Protein AF-A0A962DTS2-F1 (afdb_monomer_lite)

Radius of gyration: 14.78 Å; chains: 1; bounding box: 34×37×41 Å

Secondary structure (DSSP, 8-state):
--TTT--EEPPPB--TTSTTBTT--BB-B---HHHHTT--B-S----STTSSSS-BHHHHHHHHHTSTT-BTTB---BPPPHHHHHTT--SSPPTTSS-SS-TTTSTT--SEEE-S---TT--TT-SEEEEEESSSS-EEEEETTS-BB---EE---

Foldseek 3Di:
DPPVQPKDWFAADCDLLDLRHLQAWAFEADPDCVQLVNPGADQADDRNNVNFPTRHQVRSLQVQLPPVCHDVNHNQWDFAAPVVVLVQAAPDADPPDLFRGDCVRHPSNDWKEFGRHDDDVPHSPDCWGWIQTGSDRDIDTDHSRDIDHTMIMDDDD

pLDDT: mean 90.75, std 11.55, range [41.84, 98.69]

Sequence (157 aa):
RDNHTGLIWEVKVNAPTDLRHQGHAYTWYDPDPTINAGLPGSADGTACNGTLPQCHTTAYRDAVNALPGGLCGASDWRLPDVRELTTLQLQEPVTGTLKYIDPDYFPGTINNYWSKRPEAGAVASSDEAWTVGFGTPRNFLAPKTAARFVRLVRGGP

Structure (mmCIF, N/CA/C/O backbone):
data_AF-A0A962DTS2-F1
#
_entry.id   AF-A0A962DTS2-F1
#
loop_
_atom_site.group_PDB
_atom_site.id
_atom_site.type_symbol
_atom_site.label_atom_id
_atom_site.label_alt_id
_atom_site.label_comp_id
_atom_site.label_asym_id
_atom_site.label_entity_id
_atom_site.label_seq_id
_atom_site.pdbx_PDB_ins_code
_atom_site.Cartn_x
_atom_site.Cartn_y
_atom_site.Cartn_z
_atom_site.occupancy
_atom_site.B_iso_or_equiv
_atom_site.auth_seq_id
_atom_site.auth_comp_id
_atom_site.auth_asym_id
_atom_site.auth_atom_id
_atom_site.pdbx_PDB_model_num
ATOM 1 N N . ARG A 1 1 ? -15.666 -1.683 6.297 1.00 83.94 1 ARG A N 1
ATOM 2 C CA . ARG A 1 1 ? -16.020 -0.992 5.034 1.00 83.94 1 ARG A CA 1
ATOM 3 C C . ARG A 1 1 ? -15.986 0.495 5.326 1.00 83.94 1 ARG A C 1
ATOM 5 O O . ARG A 1 1 ? -16.485 0.870 6.377 1.00 83.94 1 ARG A O 1
ATOM 12 N N . ASP A 1 2 ? -15.374 1.295 4.463 1.00 89.31 2 ASP A N 1
ATOM 13 C CA . ASP A 1 2 ? -15.454 2.752 4.538 1.00 89.31 2 ASP A CA 1
ATOM 14 C C . ASP A 1 2 ? -16.849 3.183 4.064 1.00 89.31 2 ASP A C 1
ATOM 16 O O . ASP A 1 2 ? -17.238 2.912 2.927 1.00 89.31 2 ASP A O 1
ATOM 20 N N . ASN A 1 3 ? -17.628 3.794 4.955 1.00 87.19 3 ASN A N 1
ATOM 21 C CA . ASN A 1 3 ? -19.008 4.184 4.669 1.00 87.19 3 ASN A CA 1
ATOM 22 C C . ASN A 1 3 ? -19.112 5.485 3.858 1.00 87.19 3 ASN A C 1
ATOM 24 O O . ASN A 1 3 ? -20.189 5.775 3.344 1.00 87.19 3 ASN A O 1
ATOM 28 N N . HIS A 1 4 ? -18.023 6.243 3.711 1.00 87.12 4 HIS A N 1
ATOM 29 C CA . HIS A 1 4 ? -17.991 7.456 2.896 1.00 87.12 4 HIS A CA 1
ATOM 30 C C . HIS A 1 4 ? -17.719 7.139 1.426 1.00 87.12 4 HIS A C 1
ATOM 32 O O . HIS A 1 4 ? -18.389 7.669 0.544 1.00 87.12 4 HIS A O 1
ATOM 38 N N . THR A 1 5 ? -16.756 6.254 1.158 1.00 90.75 5 THR A N 1
ATOM 39 C CA . THR A 1 5 ? -16.338 5.906 -0.214 1.00 90.75 5 THR A CA 1
ATOM 40 C C . THR A 1 5 ? -16.922 4.582 -0.709 1.00 90.75 5 THR A C 1
ATOM 42 O O . THR A 1 5 ? -16.914 4.296 -1.903 1.00 90.75 5 THR A O 1
ATOM 45 N N . GLY A 1 6 ? -17.416 3.738 0.201 1.00 92.62 6 GLY A N 1
ATOM 46 C CA . GLY A 1 6 ? -17.842 2.373 -0.093 1.00 92.62 6 GLY A CA 1
ATOM 47 C C . GLY A 1 6 ? -16.689 1.374 -0.244 1.00 92.62 6 GLY A C 1
ATOM 48 O O . GLY A 1 6 ? -16.975 0.177 -0.366 1.00 92.62 6 GLY A O 1
ATOM 49 N N . LEU A 1 7 ? -15.433 1.837 -0.199 1.00 95.62 7 LEU A N 1
ATOM 50 C CA . LEU A 1 7 ? -14.223 1.030 -0.346 1.00 95.62 7 LEU A CA 1
ATOM 51 C C . LEU A 1 7 ? -14.012 0.089 0.847 1.00 95.62 7 LEU A C 1
ATOM 53 O O . LEU A 1 7 ? -14.487 0.307 1.968 1.00 95.62 7 LEU A O 1
ATOM 57 N N . ILE A 1 8 ? -13.271 -0.989 0.612 1.00 96.62 8 ILE A N 1
ATOM 58 C CA . ILE A 1 8 ? -12.834 -1.908 1.662 1.00 96.62 8 ILE A CA 1
ATOM 59 C C . ILE A 1 8 ? -11.315 -1.859 1.723 1.00 96.62 8 ILE A C 1
ATOM 61 O O . ILE A 1 8 ? -10.633 -2.045 0.720 1.00 96.62 8 ILE A O 1
ATOM 65 N N . TRP A 1 9 ? -10.801 -1.626 2.924 1.00 97.38 9 TRP A N 1
ATOM 66 C CA . TRP A 1 9 ? -9.385 -1.430 3.177 1.00 97.38 9 TRP A CA 1
ATOM 67 C C . TRP A 1 9 ? -8.784 -2.629 3.894 1.00 97.38 9 TRP A C 1
ATOM 69 O O . TRP A 1 9 ? -9.400 -3.222 4.780 1.00 97.38 9 TRP A O 1
ATOM 79 N N . GLU A 1 10 ? -7.558 -2.962 3.515 1.00 97.38 10 GLU A N 1
ATOM 80 C CA . GLU A 1 10 ? -6.756 -3.966 4.189 1.00 97.38 10 GLU A CA 1
ATOM 81 C C . GLU A 1 10 ? -6.440 -3.489 5.613 1.00 97.38 10 GLU A C 1
ATOM 83 O O . GLU A 1 10 ? -5.991 -2.357 5.793 1.00 97.38 10 GLU A O 1
ATOM 88 N N . VAL A 1 11 ? -6.632 -4.341 6.623 1.00 96.25 11 VAL A N 1
ATOM 89 C CA . VAL A 1 11 ? -6.217 -4.073 8.011 1.00 96.25 11 VAL A CA 1
ATOM 90 C C . VAL A 1 11 ? -4.885 -4.772 8.285 1.00 96.25 11 VAL A C 1
ATOM 92 O O . VAL A 1 11 ? -4.741 -5.969 8.022 1.00 96.25 11 VAL A O 1
ATOM 95 N N . LYS A 1 12 ? -3.907 -4.024 8.810 1.00 97.19 12 LYS A N 1
ATOM 96 C CA . LYS A 1 12 ? -2.565 -4.534 9.119 1.00 97.19 12 LYS A CA 1
ATOM 97 C C . LYS A 1 12 ? -2.544 -5.335 10.408 1.00 97.19 12 LYS A C 1
ATOM 99 O O . LYS A 1 12 ? -3.365 -5.121 11.295 1.00 97.19 12 LYS A O 1
ATOM 104 N N . VAL A 1 13 ? -1.569 -6.235 10.509 1.00 96.69 13 VAL A N 1
ATOM 105 C CA . VAL A 1 13 ? -1.360 -7.067 11.698 1.00 96.69 13 VAL A CA 1
ATOM 106 C C . VAL A 1 13 ? -0.008 -6.790 12.340 1.00 96.69 13 VAL A C 1
ATOM 108 O O . VAL A 1 13 ? 0.969 -6.455 11.670 1.00 96.69 13 VAL A O 1
ATOM 111 N N . ASN A 1 14 ? 0.083 -6.980 13.653 1.00 96.44 14 ASN A N 1
ATOM 112 C CA . ASN A 1 14 ? 1.340 -6.867 14.384 1.00 96.44 14 ASN A CA 1
ATOM 113 C C . ASN A 1 14 ? 1.986 -8.247 14.614 1.00 96.44 14 ASN A C 1
ATOM 115 O O . ASN A 1 14 ? 2.131 -8.689 15.748 1.00 96.44 14 ASN A O 1
ATOM 119 N N . ALA A 1 15 ? 2.336 -8.940 13.526 1.00 97.44 15 ALA A N 1
ATOM 120 C CA . ALA A 1 15 ? 3.020 -10.235 13.557 1.00 97.44 15 ALA A CA 1
ATOM 121 C C . ALA A 1 15 ? 4.207 -10.248 12.566 1.00 97.44 15 ALA A C 1
ATOM 123 O O . ALA A 1 15 ? 3.949 -10.272 11.368 1.00 97.44 15 ALA A O 1
ATOM 124 N N . PRO A 1 16 ? 5.482 -10.229 13.014 1.00 96.56 16 PRO A N 1
ATOM 125 C CA . PRO A 1 16 ? 6.661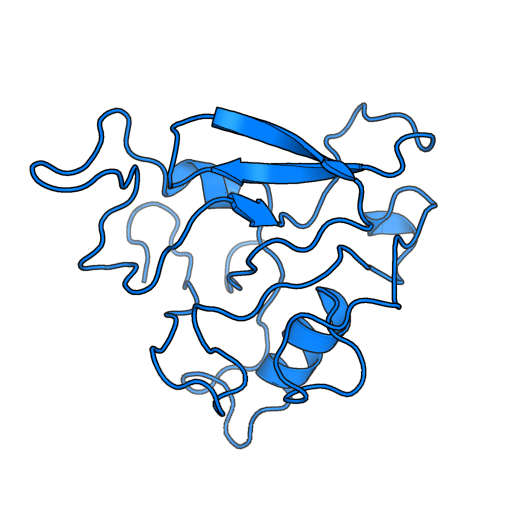 -10.055 12.141 1.00 96.56 16 PRO A CA 1
ATOM 126 C C . PRO A 1 16 ? 6.892 -11.122 11.063 1.00 96.56 16 PRO A C 1
ATOM 128 O O . PRO A 1 16 ? 7.705 -10.922 10.164 1.00 96.56 16 PRO A O 1
ATOM 131 N N . THR A 1 17 ? 6.231 -12.272 11.179 1.00 96.81 17 THR A N 1
ATOM 132 C CA . THR A 1 17 ? 6.289 -13.374 10.209 1.00 96.81 17 THR A CA 1
ATOM 133 C C . THR A 1 17 ? 5.077 -13.406 9.275 1.00 96.81 17 THR A C 1
ATOM 135 O O . THR A 1 17 ? 5.060 -14.193 8.333 1.00 96.81 17 THR A O 1
ATOM 138 N N . ASP A 1 18 ? 4.059 -12.572 9.514 1.00 97.81 18 ASP A N 1
ATOM 139 C CA . ASP A 1 18 ? 2.884 -12.464 8.649 1.00 97.81 18 ASP A CA 1
ATOM 140 C C . ASP A 1 18 ? 3.200 -11.554 7.458 1.00 97.81 18 ASP A C 1
ATOM 142 O O . ASP A 1 18 ? 3.746 -10.462 7.622 1.00 97.81 18 ASP A O 1
ATOM 146 N N . LEU A 1 19 ? 2.801 -11.971 6.255 1.00 97.81 19 LEU A N 1
ATOM 147 C CA . LEU A 1 19 ? 2.912 -11.190 5.019 1.00 97.81 19 LEU A CA 1
ATOM 148 C C . LEU A 1 19 ? 2.458 -9.726 5.200 1.00 97.81 19 LEU A C 1
ATOM 150 O O . LEU A 1 19 ? 3.092 -8.793 4.707 1.00 97.81 19 LEU A O 1
ATOM 154 N N . ARG A 1 20 ? 1.363 -9.512 5.937 1.00 97.50 20 ARG A N 1
ATOM 155 C CA . ARG A 1 20 ? 0.702 -8.217 6.158 1.00 97.50 20 ARG A CA 1
ATOM 156 C C . ARG A 1 20 ? 1.159 -7.528 7.446 1.00 97.50 20 ARG A C 1
ATOM 158 O O . ARG A 1 20 ? 0.434 -6.674 7.973 1.00 97.50 20 ARG A O 1
ATOM 165 N N . HIS A 1 21 ? 2.338 -7.878 7.963 1.00 98.38 21 HIS A N 1
ATOM 166 C CA . HIS A 1 21 ? 2.921 -7.199 9.111 1.00 98.38 21 HIS A CA 1
ATOM 167 C C . HIS A 1 21 ? 2.989 -5.684 8.881 1.00 98.38 21 HIS A C 1
ATOM 169 O O . HIS A 1 21 ? 3.477 -5.210 7.855 1.00 98.38 21 HIS A O 1
ATOM 175 N N . GLN A 1 22 ? 2.544 -4.912 9.870 1.00 97.44 22 GLN A N 1
ATOM 176 C CA . GLN A 1 22 ? 2.568 -3.450 9.842 1.00 97.44 22 GLN A CA 1
ATOM 177 C C . GLN A 1 22 ? 3.967 -2.859 9.612 1.00 97.44 22 GLN A C 1
ATOM 179 O O . GLN A 1 22 ? 4.081 -1.773 9.051 1.00 97.44 22 GLN A O 1
ATOM 184 N N . GLY A 1 23 ? 5.019 -3.564 10.049 1.00 97.81 23 GLY A N 1
ATOM 185 C CA . GLY A 1 23 ? 6.410 -3.135 9.927 1.00 97.81 23 GLY A CA 1
ATOM 186 C C . GLY A 1 23 ? 7.051 -3.427 8.570 1.00 97.81 23 GLY A C 1
ATOM 187 O O . GLY A 1 23 ? 8.155 -2.947 8.328 1.00 97.81 23 GLY A O 1
ATOM 188 N N . HIS A 1 24 ? 6.395 -4.188 7.686 1.00 98.31 24 HIS A N 1
ATOM 189 C CA . HIS A 1 24 ? 6.930 -4.441 6.350 1.00 98.31 24 HIS A CA 1
ATOM 190 C C . HIS A 1 24 ? 6.802 -3.207 5.464 1.00 98.31 24 HIS A C 1
ATOM 192 O O . HIS A 1 24 ? 5.764 -2.541 5.415 1.00 98.31 24 HIS A O 1
ATOM 198 N N . ALA A 1 25 ? 7.869 -2.941 4.725 1.00 97.94 25 ALA A N 1
ATOM 199 C CA . ALA A 1 25 ? 7.964 -1.864 3.768 1.00 97.94 25 ALA A CA 1
ATOM 200 C C . ALA A 1 25 ? 8.425 -2.402 2.411 1.00 97.94 25 ALA A C 1
ATOM 202 O O . ALA A 1 25 ? 9.079 -3.439 2.299 1.00 97.94 25 ALA A O 1
ATOM 203 N N . TYR A 1 26 ? 8.056 -1.671 1.371 1.00 98.12 26 TYR A N 1
ATOM 204 C CA . TYR A 1 26 ? 8.173 -2.108 -0.007 1.00 98.12 26 TYR A CA 1
ATOM 205 C C . TYR A 1 26 ? 8.734 -0.971 -0.847 1.00 98.12 26 TYR A C 1
ATOM 207 O O . TYR A 1 26 ? 8.422 0.197 -0.592 1.00 98.12 26 TYR A O 1
ATOM 215 N N . THR A 1 27 ? 9.550 -1.295 -1.843 1.00 97.19 27 THR A N 1
ATOM 216 C CA . THR A 1 27 ? 9.843 -0.365 -2.937 1.00 97.19 27 THR A CA 1
ATOM 217 C C . THR A 1 27 ? 8.621 -0.229 -3.837 1.00 97.19 27 THR A C 1
ATOM 219 O O . THR A 1 27 ? 7.747 -1.103 -3.879 1.00 97.19 27 THR A O 1
ATOM 222 N N . TRP A 1 28 ? 8.529 0.885 -4.552 1.00 95.31 28 TRP A N 1
ATOM 223 C CA . TRP A 1 28 ? 7.483 1.069 -5.545 1.00 95.31 28 TRP A CA 1
ATOM 224 C C . TRP A 1 28 ? 7.888 0.355 -6.838 1.00 95.31 28 TRP A C 1
ATOM 226 O O . TRP A 1 28 ? 8.938 0.653 -7.414 1.00 95.31 28 TRP A O 1
ATOM 236 N N . TYR A 1 29 ? 7.050 -0.576 -7.291 1.00 95.06 29 TYR A N 1
ATOM 237 C CA . TYR A 1 29 ? 7.194 -1.262 -8.571 1.00 95.06 29 TYR A CA 1
ATOM 238 C C . TYR A 1 29 ? 5.839 -1.622 -9.175 1.00 95.06 29 TYR A C 1
ATOM 240 O O . TYR A 1 29 ? 5.004 -2.257 -8.512 1.00 95.06 29 TYR A O 1
ATOM 248 N N . ASP A 1 30 ? 5.658 -1.302 -10.450 1.00 92.81 30 ASP A N 1
ATOM 249 C CA . ASP A 1 30 ? 4.534 -1.776 -11.253 1.00 92.81 30 ASP A CA 1
ATOM 250 C C . ASP A 1 30 ? 5.010 -2.120 -12.675 1.00 92.81 30 ASP A C 1
ATOM 252 O O . ASP A 1 30 ? 5.628 -1.270 -13.323 1.00 92.81 30 ASP A O 1
ATOM 256 N N . PRO A 1 31 ? 4.785 -3.352 -13.169 1.00 92.25 31 PRO A N 1
ATOM 257 C CA . PRO A 1 31 ? 5.232 -3.757 -14.498 1.00 92.25 31 PRO A CA 1
ATOM 258 C C . PRO A 1 31 ? 4.368 -3.176 -15.626 1.00 92.25 31 PRO A C 1
ATOM 260 O O . PRO A 1 31 ? 4.796 -3.206 -16.778 1.00 92.25 31 PRO A O 1
ATOM 263 N N . ASP A 1 32 ? 3.173 -2.655 -15.330 1.00 89.00 32 ASP A N 1
ATOM 264 C CA . ASP A 1 32 ? 2.257 -2.133 -16.340 1.00 89.00 32 ASP A CA 1
ATOM 265 C C . ASP A 1 32 ? 2.684 -0.719 -16.789 1.00 89.00 32 ASP A C 1
AT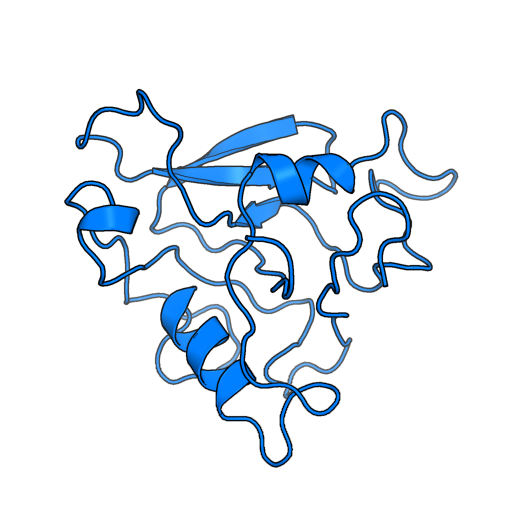OM 267 O O . ASP A 1 32 ? 2.613 0.237 -16.000 1.00 89.00 32 ASP A O 1
ATOM 271 N N . PRO A 1 33 ? 3.088 -0.537 -18.065 1.00 83.50 33 PRO A N 1
ATOM 272 C CA . PRO A 1 33 ? 3.523 0.757 -18.583 1.00 83.50 33 PRO A CA 1
ATOM 273 C C . PRO A 1 33 ? 2.436 1.839 -18.532 1.00 83.50 33 PRO A C 1
ATOM 275 O O . PRO A 1 33 ? 2.752 3.029 -18.519 1.00 83.50 33 PRO A O 1
ATOM 278 N N . THR A 1 34 ? 1.159 1.449 -18.467 1.00 82.31 34 THR A N 1
ATOM 279 C CA . THR A 1 34 ? 0.026 2.379 -18.357 1.00 82.31 34 THR A CA 1
ATOM 280 C C . THR A 1 34 ? -0.137 2.958 -16.949 1.00 82.31 34 THR A C 1
ATOM 282 O O . THR A 1 34 ? -0.754 4.011 -16.780 1.00 82.31 34 THR A O 1
ATOM 285 N N . ILE A 1 35 ? 0.441 2.300 -15.938 1.00 81.06 35 ILE A N 1
ATOM 286 C CA . ILE A 1 35 ? 0.414 2.717 -14.530 1.00 81.06 35 ILE A CA 1
ATOM 287 C C . ILE A 1 35 ? 1.727 3.409 -14.153 1.00 81.06 35 ILE A C 1
ATOM 289 O O . ILE A 1 35 ? 1.727 4.407 -13.432 1.00 81.06 35 ILE A O 1
ATOM 293 N N . ASN A 1 36 ? 2.850 2.889 -14.650 1.00 82.94 36 ASN A N 1
ATOM 294 C CA . ASN A 1 36 ? 4.188 3.277 -14.209 1.00 82.94 36 ASN A CA 1
ATOM 295 C C . ASN A 1 36 ? 4.812 4.461 -14.971 1.00 82.94 36 ASN A C 1
ATOM 297 O O . ASN A 1 36 ? 5.946 4.846 -14.675 1.00 82.94 36 ASN A O 1
ATOM 301 N N . ALA A 1 37 ? 4.069 5.044 -15.919 1.00 76.62 37 ALA A N 1
ATOM 302 C CA . ALA A 1 37 ? 4.501 6.151 -16.774 1.00 76.62 37 ALA A CA 1
ATOM 303 C C . ALA A 1 37 ? 5.783 5.852 -17.582 1.00 76.62 37 ALA A C 1
ATOM 305 O O . ALA A 1 37 ? 6.575 6.749 -17.853 1.00 76.62 37 ALA A O 1
ATOM 306 N N . GLY A 1 38 ? 5.998 4.589 -17.954 1.00 79.94 38 GLY A N 1
ATOM 307 C CA . GLY A 1 38 ? 7.177 4.115 -18.684 1.00 79.94 38 GLY A CA 1
ATOM 308 C C . GLY A 1 38 ? 8.369 3.722 -17.803 1.00 79.94 38 GLY A C 1
ATOM 309 O O . GLY A 1 38 ? 9.334 3.171 -18.328 1.00 79.94 38 GLY A O 1
ATOM 310 N N . LEU A 1 39 ? 8.310 3.951 -16.484 1.00 84.81 39 LEU A N 1
ATOM 311 C CA . LEU A 1 39 ? 9.373 3.604 -15.535 1.00 84.81 39 LEU A CA 1
ATOM 312 C C . LEU A 1 39 ? 8.847 2.645 -14.456 1.00 84.81 39 LEU A C 1
ATOM 314 O O . LEU A 1 39 ? 8.186 3.098 -13.512 1.00 84.81 39 LEU A O 1
ATOM 318 N N . PRO A 1 40 ? 9.172 1.341 -14.523 1.00 89.25 40 PRO A N 1
ATOM 319 C CA . PRO A 1 40 ? 8.577 0.326 -13.655 1.00 89.25 40 PRO A CA 1
ATOM 320 C C . PRO A 1 40 ? 8.918 0.486 -12.175 1.00 89.25 40 PRO A C 1
ATOM 322 O O . PRO A 1 40 ? 8.213 -0.069 -11.343 1.00 89.25 40 PRO A O 1
ATOM 325 N N . GLY A 1 41 ? 9.939 1.271 -11.823 1.00 91.00 41 GLY A N 1
ATOM 326 C CA . GLY A 1 41 ? 10.406 1.418 -10.447 1.00 91.00 41 GLY A CA 1
ATOM 327 C C . GLY A 1 41 ? 11.375 0.313 -10.043 1.00 91.00 41 GLY A C 1
ATOM 328 O O . GLY A 1 41 ? 12.044 -0.273 -10.891 1.00 91.00 41 GLY A O 1
ATOM 329 N N . SER A 1 42 ? 11.482 0.048 -8.740 1.00 93.25 42 SER A N 1
ATOM 330 C CA . SER A 1 42 ? 12.516 -0.832 -8.184 1.00 93.25 42 SER A CA 1
ATOM 331 C C . SER A 1 42 ? 11.941 -2.168 -7.724 1.00 93.25 42 SER A C 1
ATOM 333 O O . SER A 1 42 ? 11.139 -2.219 -6.790 1.00 93.25 42 SER A O 1
ATOM 335 N N . ALA A 1 43 ? 12.399 -3.255 -8.347 1.00 94.56 43 ALA A N 1
ATOM 336 C CA . ALA A 1 43 ? 12.066 -4.627 -7.958 1.00 94.56 43 ALA A CA 1
ATOM 337 C C . ALA A 1 43 ? 12.967 -5.180 -6.830 1.00 94.56 43 ALA A C 1
ATOM 339 O O . ALA A 1 43 ? 12.730 -6.280 -6.337 1.00 94.56 43 ALA A O 1
ATOM 340 N N . ASP A 1 44 ? 13.974 -4.416 -6.397 1.00 92.25 44 ASP A N 1
ATOM 341 C CA . ASP A 1 44 ? 15.061 -4.883 -5.520 1.00 92.25 44 ASP A CA 1
ATOM 342 C C . ASP A 1 44 ? 14.816 -4.600 -4.027 1.00 92.25 44 ASP A C 1
ATOM 344 O O . ASP A 1 44 ? 15.743 -4.553 -3.218 1.00 92.25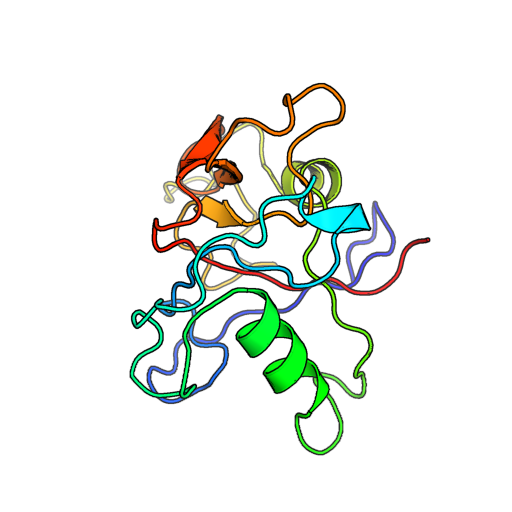 44 ASP A O 1
ATOM 348 N N . GLY A 1 45 ? 13.563 -4.368 -3.633 1.00 95.06 45 GLY A N 1
ATOM 349 C CA . GLY A 1 45 ? 13.221 -4.126 -2.237 1.00 95.06 45 GLY A CA 1
ATOM 350 C C . GLY A 1 45 ? 13.438 -5.362 -1.357 1.00 95.06 45 GLY A C 1
ATOM 351 O O . GLY A 1 45 ? 13.121 -6.483 -1.750 1.00 95.06 45 GLY A O 1
ATOM 352 N N . THR A 1 46 ? 13.908 -5.152 -0.123 1.00 96.81 46 THR A N 1
ATOM 353 C CA . THR A 1 46 ? 14.209 -6.229 0.848 1.00 96.81 46 THR A CA 1
ATOM 354 C C . THR A 1 46 ? 13.539 -6.048 2.218 1.00 96.81 46 THR A C 1
ATOM 356 O O . THR A 1 46 ? 13.647 -6.905 3.095 1.00 96.81 46 THR A O 1
ATOM 359 N N . ALA A 1 47 ? 12.797 -4.956 2.423 1.00 96.88 47 ALA A N 1
ATOM 360 C CA . ALA A 1 47 ? 12.290 -4.526 3.731 1.00 96.88 47 ALA A CA 1
ATOM 361 C C . ALA A 1 47 ? 10.985 -5.220 4.197 1.00 96.88 47 ALA A C 1
ATOM 363 O O . ALA A 1 47 ? 10.162 -4.611 4.877 1.00 96.88 47 ALA A O 1
ATOM 364 N N . CYS A 1 48 ? 10.793 -6.500 3.871 1.00 97.19 48 CYS A N 1
ATOM 365 C CA . CYS A 1 48 ? 9.619 -7.299 4.256 1.00 97.19 48 CYS A CA 1
ATOM 366 C C . CYS A 1 48 ? 9.978 -8.591 5.013 1.00 97.19 48 CYS A C 1
ATOM 368 O O . CYS A 1 48 ? 9.236 -9.572 4.972 1.00 97.19 48 CYS A O 1
ATOM 370 N N . ASN A 1 49 ? 11.134 -8.596 5.691 1.00 96.50 49 ASN A N 1
ATOM 371 C CA . ASN A 1 49 ? 11.587 -9.668 6.588 1.00 96.50 49 ASN A CA 1
ATOM 372 C C . ASN A 1 49 ? 11.557 -11.080 5.962 1.00 96.50 49 ASN A C 1
ATOM 374 O O . ASN A 1 49 ? 11.214 -12.060 6.618 1.00 96.50 49 ASN A O 1
ATOM 378 N N . GLY A 1 50 ? 11.855 -11.180 4.662 1.00 96.56 50 GLY A N 1
ATOM 379 C CA . GLY A 1 50 ? 11.860 -12.452 3.933 1.00 96.56 50 GLY A CA 1
ATOM 380 C C . GLY A 1 50 ? 10.481 -13.087 3.715 1.00 96.56 50 GLY A C 1
ATOM 381 O O . GLY A 1 50 ? 10.414 -14.216 3.240 1.00 96.56 50 GLY A O 1
ATOM 382 N N . THR A 1 51 ? 9.380 -12.389 4.023 1.00 97.38 51 THR A N 1
ATOM 383 C CA . THR A 1 51 ? 8.021 -12.899 3.748 1.00 97.38 51 THR A CA 1
ATOM 384 C C . THR A 1 51 ? 7.685 -12.950 2.260 1.00 97.38 51 THR A C 1
ATOM 386 O O . THR A 1 51 ? 6.769 -13.669 1.865 1.00 97.38 51 THR A O 1
ATOM 389 N N . LEU A 1 52 ? 8.448 -12.232 1.433 1.00 97.75 52 LEU A N 1
ATOM 390 C CA . LEU A 1 52 ? 8.431 -12.330 -0.021 1.00 97.75 52 LEU A CA 1
ATOM 391 C C . LEU A 1 52 ? 9.862 -12.431 -0.561 1.00 97.75 52 LEU A C 1
ATOM 393 O O . LEU A 1 52 ? 10.772 -11.851 0.037 1.00 97.75 52 LEU A O 1
ATOM 397 N N . PRO A 1 53 ? 10.062 -13.084 -1.723 1.00 95.62 53 PRO A N 1
ATOM 398 C CA . PRO A 1 53 ? 11.348 -13.069 -2.422 1.00 95.62 53 PRO A CA 1
ATOM 399 C C . PRO A 1 53 ? 11.783 -11.660 -2.839 1.00 95.62 53 PRO A C 1
ATOM 401 O O . PRO A 1 53 ? 12.972 -11.361 -2.856 1.00 95.62 53 PRO A O 1
ATOM 404 N N . GLN A 1 54 ? 10.815 -10.801 -3.173 1.00 96.25 54 GLN A N 1
ATOM 405 C CA . GLN A 1 54 ? 11.032 -9.408 -3.546 1.00 96.25 54 GLN A CA 1
ATOM 406 C C . GLN A 1 54 ? 10.027 -8.523 -2.806 1.00 96.25 54 GLN A C 1
ATOM 408 O O . GLN A 1 54 ? 8.815 -8.738 -2.876 1.00 96.25 54 GLN A O 1
ATOM 413 N N . CYS A 1 55 ? 10.516 -7.512 -2.094 1.00 98.12 55 CYS A N 1
ATOM 414 C CA . CYS A 1 55 ? 9.688 -6.617 -1.294 1.00 98.12 55 CYS A CA 1
ATOM 415 C C . CYS A 1 55 ? 9.354 -5.346 -2.082 1.00 98.12 55 CYS A C 1
ATOM 417 O O . CYS A 1 55 ? 9.832 -4.257 -1.763 1.00 98.12 55 CYS A O 1
ATOM 419 N N . HIS A 1 56 ? 8.485 -5.475 -3.084 1.00 97.88 56 HIS A N 1
ATOM 420 C CA . HIS A 1 56 ? 7.932 -4.341 -3.826 1.00 97.88 56 HIS A CA 1
ATOM 421 C C . HIS A 1 56 ? 6.397 -4.381 -3.900 1.00 97.88 56 HIS A C 1
ATOM 423 O O . HIS A 1 56 ? 5.770 -5.409 -3.642 1.00 97.88 56 HIS A O 1
ATOM 429 N N . THR A 1 57 ? 5.774 -3.252 -4.250 1.00 97.81 57 THR A N 1
ATOM 430 C CA . THR A 1 57 ? 4.308 -3.062 -4.218 1.00 97.81 57 THR A CA 1
ATOM 431 C C . THR A 1 57 ? 3.529 -4.115 -5.007 1.00 97.81 57 THR A C 1
ATOM 433 O O . THR A 1 57 ? 2.537 -4.638 -4.502 1.00 97.81 57 THR A O 1
ATOM 436 N N . THR A 1 58 ? 3.976 -4.454 -6.221 1.00 97.50 58 THR A N 1
ATOM 437 C CA . THR A 1 58 ? 3.344 -5.502 -7.048 1.00 97.50 58 THR A CA 1
ATOM 438 C C . THR A 1 58 ? 3.443 -6.891 -6.415 1.00 97.50 58 THR A C 1
ATOM 440 O O . THR A 1 58 ? 2.413 -7.539 -6.266 1.00 97.50 58 THR A O 1
ATOM 443 N N . ALA A 1 59 ? 4.626 -7.322 -5.960 1.00 98.44 59 ALA A N 1
ATOM 444 C CA . ALA A 1 59 ? 4.790 -8.629 -5.321 1.00 98.44 59 ALA A CA 1
ATOM 445 C C . ALA A 1 59 ? 3.914 -8.751 -4.069 1.00 98.44 59 ALA A C 1
ATOM 447 O O . ALA A 1 59 ? 3.287 -9.782 -3.843 1.00 98.44 59 ALA A O 1
ATOM 448 N N . TYR A 1 60 ? 3.815 -7.673 -3.288 1.00 98.69 60 TYR A N 1
ATOM 449 C CA . TYR A 1 60 ? 2.949 -7.636 -2.119 1.00 98.69 60 TYR A CA 1
ATOM 450 C C . TYR A 1 60 ? 1.461 -7.767 -2.468 1.00 98.69 60 TYR A C 1
ATOM 452 O O . TYR A 1 60 ? 0.762 -8.596 -1.884 1.00 98.69 60 TYR A O 1
ATOM 460 N N . ARG A 1 61 ? 0.979 -6.978 -3.436 1.00 98.31 61 ARG A N 1
ATOM 461 C CA . ARG A 1 61 ? -0.401 -7.058 -3.940 1.00 98.31 61 ARG A CA 1
ATOM 462 C C . ARG A 1 61 ? -0.727 -8.471 -4.422 1.00 98.31 61 ARG A C 1
ATOM 464 O O . ARG A 1 61 ? -1.749 -9.031 -4.028 1.00 98.31 61 ARG A O 1
ATOM 471 N N . ASP A 1 62 ? 0.141 -9.034 -5.252 1.00 98.56 62 ASP A N 1
ATOM 472 C CA . ASP A 1 62 ? -0.082 -10.334 -5.878 1.00 98.56 62 ASP A CA 1
ATOM 473 C C . ASP A 1 62 ? -0.079 -11.453 -4.825 1.00 98.56 62 ASP A C 1
ATOM 475 O O . ASP A 1 62 ? -0.957 -12.314 -4.840 1.00 98.56 62 ASP A O 1
ATOM 479 N N . ALA A 1 63 ? 0.820 -11.386 -3.838 1.00 98.56 63 ALA A N 1
ATOM 480 C CA . ALA A 1 63 ? 0.851 -12.335 -2.729 1.00 98.56 63 ALA A CA 1
ATOM 481 C C . ALA A 1 63 ? -0.401 -12.267 -1.840 1.00 98.56 63 ALA A C 1
ATOM 483 O O . ALA A 1 63 ? -0.911 -13.308 -1.432 1.00 98.56 63 ALA A O 1
ATOM 484 N N . VAL A 1 64 ? -0.931 -11.068 -1.561 1.00 98.56 64 VAL A N 1
ATOM 485 C CA . VAL A 1 64 ? -2.191 -10.926 -0.807 1.00 98.56 64 VAL A CA 1
ATOM 486 C C . VAL A 1 64 ? -3.367 -11.518 -1.587 1.00 98.56 64 VAL A C 1
ATOM 488 O O . VAL A 1 64 ? -4.198 -12.213 -1.002 1.00 98.56 64 VAL A O 1
ATOM 491 N N . ASN A 1 65 ? -3.427 -11.298 -2.902 1.00 98.56 65 ASN A N 1
ATOM 492 C CA . ASN A 1 65 ? -4.474 -11.869 -3.755 1.00 98.56 65 ASN A CA 1
ATOM 493 C C . ASN A 1 65 ? -4.359 -13.391 -3.925 1.00 98.56 65 ASN A C 1
ATOM 495 O O . ASN A 1 65 ? -5.367 -14.046 -4.180 1.00 98.56 65 ASN A O 1
ATOM 499 N N . ALA A 1 66 ? -3.164 -13.955 -3.745 1.00 98.44 66 ALA A N 1
ATOM 500 C CA . ALA A 1 66 ? -2.908 -15.392 -3.800 1.00 98.44 66 ALA A CA 1
ATOM 501 C C . ALA A 1 66 ? -3.125 -16.123 -2.459 1.00 98.44 66 ALA A C 1
ATOM 503 O O . ALA A 1 66 ? -2.928 -17.339 -2.391 1.00 98.44 66 ALA A O 1
ATOM 504 N N . LEU A 1 67 ? -3.515 -15.421 -1.384 1.00 97.94 67 LEU A N 1
ATOM 505 C CA . LEU A 1 67 ? -3.767 -16.054 -0.088 1.00 97.94 67 LEU A CA 1
ATOM 506 C C . LEU A 1 67 ? -4.850 -17.146 -0.206 1.00 97.94 67 LEU A C 1
ATOM 508 O O . LEU A 1 67 ? -5.895 -16.903 -0.817 1.00 97.94 67 LEU A O 1
ATOM 512 N N . PRO A 1 68 ? -4.663 -18.328 0.413 1.00 97.50 68 PRO A N 1
ATOM 513 C CA . PRO A 1 68 ? -5.681 -19.375 0.422 1.00 97.50 68 PRO A CA 1
ATOM 514 C C . PRO A 1 68 ? -7.009 -18.867 0.997 1.00 97.50 68 PRO A C 1
ATOM 516 O O . PRO A 1 68 ? -7.053 -18.344 2.108 1.00 97.50 68 PRO A O 1
ATOM 519 N N . GLY A 1 69 ? -8.094 -19.007 0.231 1.00 96.00 69 GLY A N 1
ATOM 520 C CA . GLY A 1 69 ? -9.419 -18.492 0.604 1.00 96.00 69 GLY A CA 1
ATOM 521 C C . GLY A 1 69 ? -9.594 -16.974 0.446 1.00 96.00 69 GLY A C 1
ATOM 522 O O . GLY A 1 69 ? -10.677 -16.466 0.726 1.00 96.00 69 GLY A O 1
ATOM 523 N N . GLY A 1 70 ? -8.569 -16.259 -0.028 1.00 97.00 70 GLY A N 1
ATOM 524 C CA . GLY A 1 70 ? -8.561 -14.808 -0.187 1.00 97.00 70 GLY A CA 1
ATOM 525 C C . GLY A 1 70 ? -8.511 -14.052 1.143 1.00 97.00 70 GLY A C 1
ATOM 526 O O . GLY A 1 70 ? -8.985 -14.510 2.186 1.00 97.00 70 GLY A O 1
ATOM 527 N N . LEU A 1 71 ? -7.976 -12.831 1.120 1.00 96.69 71 LEU A N 1
ATOM 528 C CA . LEU A 1 71 ? -8.045 -11.958 2.288 1.00 96.69 71 LEU A CA 1
ATOM 529 C C . LEU A 1 71 ? -9.495 -11.502 2.485 1.00 96.69 71 LEU A C 1
ATOM 531 O O . LEU A 1 71 ? -10.052 -10.793 1.647 1.00 96.69 71 LEU A O 1
ATOM 535 N N . CYS A 1 72 ? -10.100 -11.926 3.598 1.00 93.94 72 CYS A N 1
ATOM 536 C CA . CYS A 1 72 ? -11.519 -11.711 3.895 1.00 93.94 72 CYS A CA 1
ATOM 537 C C . CYS A 1 72 ? -12.454 -12.244 2.789 1.00 93.94 72 CYS A C 1
ATOM 539 O O . CYS A 1 72 ? -13.473 -11.621 2.493 1.00 93.94 72 CYS A O 1
ATOM 541 N N . GLY A 1 73 ? -12.101 -13.376 2.165 1.00 96.12 73 GLY A N 1
ATOM 542 C CA . GLY A 1 73 ? -12.894 -13.981 1.090 1.00 96.12 73 GLY A CA 1
ATOM 543 C C . GLY A 1 73 ? -12.722 -13.315 -0.278 1.00 96.12 73 GLY A C 1
ATOM 544 O O . GLY A 1 73 ? -13.560 -13.515 -1.154 1.00 96.12 73 GLY A O 1
ATOM 545 N N . ALA A 1 74 ? -11.686 -12.489 -0.462 1.00 97.06 74 ALA A N 1
ATOM 546 C CA . ALA A 1 74 ? -11.478 -11.705 -1.675 1.00 97.06 74 ALA A CA 1
ATOM 547 C C . ALA A 1 74 ? -10.032 -11.726 -2.185 1.00 97.06 74 ALA A C 1
ATOM 549 O O . ALA A 1 74 ? -9.086 -11.853 -1.406 1.00 97.06 74 ALA A O 1
ATOM 550 N N . SER A 1 75 ? -9.882 -11.550 -3.499 1.00 97.50 75 SER A N 1
ATOM 551 C CA . SER A 1 75 ? -8.615 -11.640 -4.242 1.00 97.50 75 SER A CA 1
ATOM 552 C C . SER A 1 75 ? -8.478 -10.566 -5.336 1.00 97.50 75 SER A C 1
ATOM 554 O O . SER A 1 75 ? -7.731 -10.736 -6.294 1.00 97.50 75 SER A O 1
ATOM 556 N N . ASP A 1 76 ? -9.239 -9.478 -5.224 1.00 97.06 76 ASP A N 1
ATOM 557 C CA . ASP A 1 76 ? -9.281 -8.316 -6.123 1.00 97.06 76 ASP A CA 1
ATOM 558 C C . ASP A 1 76 ? -8.662 -7.066 -5.464 1.00 97.06 76 ASP A C 1
ATOM 560 O O . ASP A 1 76 ? -9.056 -5.930 -5.732 1.00 97.06 76 ASP A O 1
ATOM 564 N N . TRP A 1 77 ? -7.698 -7.265 -4.562 1.00 98.00 77 TRP A N 1
ATOM 565 C CA . TRP A 1 77 ? -7.008 -6.183 -3.870 1.00 98.00 77 TRP A CA 1
ATOM 566 C C . TRP A 1 77 ? -6.045 -5.460 -4.808 1.00 98.00 77 TRP A C 1
ATOM 568 O O . TRP A 1 77 ? -5.292 -6.076 -5.567 1.00 98.00 77 TRP A O 1
ATOM 578 N N . ARG A 1 78 ? -6.023 -4.132 -4.722 1.00 96.50 78 ARG A N 1
ATOM 579 C CA . ARG A 1 78 ? -5.148 -3.261 -5.509 1.00 96.50 78 ARG A CA 1
ATOM 580 C C . ARG A 1 78 ? -4.446 -2.239 -4.629 1.00 96.50 78 ARG A C 1
ATOM 582 O O . ARG A 1 78 ? -4.852 -1.969 -3.499 1.00 96.50 78 ARG A O 1
ATOM 589 N N . LEU A 1 79 ? -3.388 -1.649 -5.176 1.00 95.81 79 LEU A N 1
ATOM 590 C CA . LEU A 1 79 ? -2.802 -0.448 -4.595 1.00 95.81 79 LEU A CA 1
ATOM 591 C C . LEU A 1 79 ? -3.825 0.708 -4.724 1.00 95.81 79 LEU A C 1
ATOM 593 O O . LEU A 1 79 ? -4.453 0.831 -5.784 1.00 95.81 79 LEU A O 1
ATOM 597 N N . PRO A 1 80 ? -4.033 1.522 -3.677 1.00 95.06 80 PRO A N 1
ATOM 598 C CA . PRO A 1 80 ? -4.950 2.661 -3.714 1.00 95.06 80 PRO A CA 1
ATOM 599 C C . PRO A 1 80 ? -4.363 3.841 -4.495 1.00 95.06 80 PRO A C 1
ATOM 601 O O . PRO A 1 80 ? -3.146 4.017 -4.546 1.00 95.06 80 PRO A O 1
ATOM 604 N N . ASP A 1 81 ? -5.209 4.696 -5.056 1.00 91.50 81 ASP A N 1
ATOM 605 C CA . ASP A 1 81 ? -4.789 5.992 -5.590 1.00 91.50 81 ASP A CA 1
ATOM 606 C C . ASP A 1 81 ? -4.518 7.004 -4.460 1.00 91.50 81 ASP A C 1
ATOM 608 O O .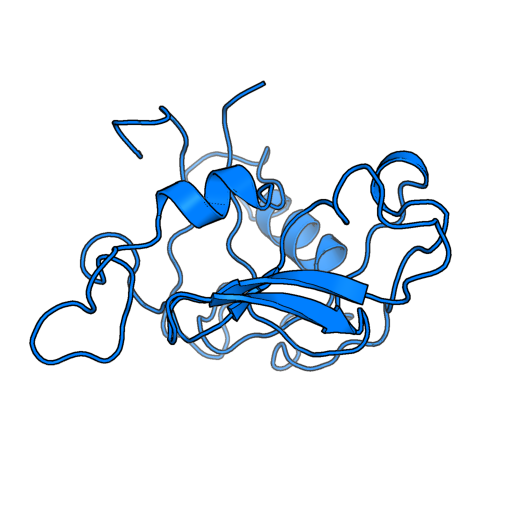 ASP A 1 81 ? -5.052 6.901 -3.354 1.00 91.50 81 ASP A O 1
ATOM 612 N N . VAL A 1 82 ? -3.709 8.034 -4.742 1.00 91.25 82 VAL A N 1
ATOM 613 C CA . VAL A 1 82 ? -3.353 9.076 -3.755 1.00 91.25 82 VAL A CA 1
ATOM 614 C C . VAL A 1 82 ? -4.593 9.754 -3.162 1.00 91.25 82 VAL A C 1
ATOM 616 O O . VAL A 1 82 ? -4.637 10.044 -1.967 1.00 91.25 82 VAL A O 1
ATOM 619 N N . ARG A 1 83 ? -5.633 9.948 -3.984 1.00 91.50 83 ARG A N 1
ATOM 620 C CA . ARG A 1 83 ? -6.909 10.539 -3.564 1.00 91.50 83 ARG A CA 1
ATOM 621 C C . ARG A 1 83 ? -7.654 9.634 -2.590 1.00 91.50 83 ARG A C 1
ATOM 623 O O . ARG A 1 83 ? -8.142 10.136 -1.589 1.00 91.50 83 ARG A O 1
ATOM 630 N N . GLU A 1 84 ? -7.684 8.327 -2.846 1.00 94.12 84 GLU A N 1
ATOM 631 C CA . GLU A 1 84 ? -8.337 7.352 -1.965 1.00 94.12 84 GLU A CA 1
ATOM 632 C C . GLU A 1 84 ? -7.629 7.264 -0.614 1.00 94.12 84 GLU A C 1
ATOM 634 O O . GLU A 1 84 ? -8.275 7.262 0.422 1.00 94.12 84 GLU A O 1
ATOM 639 N N . LEU A 1 85 ? -6.293 7.243 -0.591 1.00 94.62 85 LEU A N 1
ATOM 640 C CA . LEU A 1 85 ? -5.556 7.265 0.676 1.00 94.62 85 LEU A CA 1
ATOM 641 C C . LEU A 1 85 ? -5.770 8.573 1.447 1.00 94.62 85 LEU A C 1
ATOM 643 O O . LEU A 1 85 ? -5.849 8.557 2.673 1.00 94.62 85 LEU A O 1
ATOM 647 N N . THR A 1 86 ? -5.873 9.701 0.740 1.00 93.69 86 THR A N 1
ATOM 648 C CA . THR A 1 86 ? -6.085 11.014 1.365 1.00 93.69 86 THR A CA 1
ATOM 649 C C . THR A 1 86 ? -7.456 11.105 2.040 1.00 93.69 86 THR A C 1
ATOM 651 O O . THR A 1 86 ? -7.573 11.807 3.038 1.00 93.69 86 THR A O 1
ATOM 654 N N . THR A 1 87 ? -8.479 10.357 1.598 1.00 94.06 87 THR A N 1
ATOM 655 C CA . THR A 1 87 ? -9.775 10.337 2.310 1.00 94.06 87 THR A CA 1
ATOM 656 C C . THR A 1 87 ? -9.688 9.712 3.703 1.00 94.06 87 THR A C 1
ATOM 658 O O . THR A 1 87 ? -10.617 9.870 4.488 1.00 94.06 87 THR A O 1
ATOM 661 N N . LEU A 1 88 ? -8.596 9.007 4.019 1.00 94.81 88 LEU A N 1
ATOM 662 C CA . LEU A 1 88 ? -8.340 8.444 5.345 1.00 94.81 88 LEU A CA 1
ATOM 663 C C . LEU A 1 88 ? -7.589 9.408 6.275 1.00 94.81 88 LEU A C 1
ATOM 665 O O . LEU A 1 88 ? -7.482 9.129 7.469 1.00 94.81 88 LEU A O 1
ATOM 669 N N . GLN A 1 89 ? -7.023 10.499 5.746 1.00 94.50 89 GLN A N 1
ATOM 670 C CA . GLN A 1 89 ? -6.288 11.462 6.562 1.00 94.50 89 GLN A CA 1
ATOM 671 C C . GLN A 1 89 ? -7.240 12.302 7.410 1.00 94.50 89 GLN A C 1
ATOM 673 O O . GLN A 1 89 ? -8.218 12.866 6.921 1.00 94.50 89 GLN A O 1
ATOM 678 N N . LEU A 1 90 ? -6.898 12.439 8.685 1.00 93.75 90 LEU A N 1
ATOM 679 C CA . LEU A 1 90 ? -7.510 13.402 9.588 1.00 93.75 90 LEU A CA 1
ATOM 680 C C . LEU A 1 90 ? -6.796 14.750 9.471 1.00 93.75 90 LEU A C 1
ATOM 682 O O . LEU A 1 90 ? -5.584 14.808 9.263 1.00 93.75 90 LEU A O 1
ATOM 686 N N . GLN A 1 91 ? -7.550 15.835 9.647 1.00 90.19 91 GLN A N 1
ATOM 687 C CA . GLN A 1 91 ? -6.999 17.192 9.644 1.00 90.19 91 GLN A CA 1
ATOM 688 C C . GLN A 1 91 ? -6.082 17.443 10.850 1.00 90.19 91 GLN A C 1
ATOM 690 O O . GLN A 1 91 ? -5.049 18.092 10.718 1.00 90.19 91 GLN A O 1
ATOM 695 N N . GLU A 1 92 ? -6.449 16.887 12.003 1.00 92.38 92 GLU A N 1
ATOM 696 C CA . GLU A 1 92 ? -5.695 16.960 13.252 1.00 92.38 92 GLU A CA 1
ATOM 697 C C . GLU A 1 92 ? -5.306 15.547 13.702 1.00 92.38 92 GLU A C 1
ATOM 699 O O . GLU A 1 92 ? -6.030 14.587 13.403 1.00 92.38 92 GLU A O 1
ATOM 704 N N . PRO A 1 93 ? -4.178 15.378 14.413 1.00 93.81 93 PRO A N 1
ATOM 705 C CA . PRO A 1 93 ? -3.802 14.072 14.920 1.00 93.81 93 PRO A CA 1
ATOM 706 C C . PRO A 1 93 ? -4.784 13.615 16.005 1.00 93.81 93 PRO A C 1
ATOM 708 O O . PRO A 1 93 ? -5.288 14.418 16.791 1.00 93.81 93 PRO A O 1
ATOM 711 N N . VAL A 1 94 ? -5.017 12.306 16.099 1.00 93.69 94 VAL A N 1
ATOM 712 C CA . VAL A 1 94 ? -5.827 11.732 17.182 1.00 93.69 94 VAL A CA 1
ATOM 713 C C . VAL A 1 94 ? -5.162 12.035 18.523 1.00 93.69 94 VAL A C 1
ATOM 715 O O . VAL A 1 94 ? -3.979 11.734 18.708 1.00 93.69 94 VAL A O 1
ATOM 718 N N . THR A 1 95 ? -5.918 12.613 19.461 1.00 93.06 95 THR A N 1
ATOM 719 C CA . THR A 1 95 ? -5.444 13.006 20.796 1.00 93.06 95 THR A CA 1
ATOM 720 C C . THR A 1 95 ? -4.667 11.882 21.477 1.00 93.06 95 THR A C 1
ATOM 722 O O . THR A 1 95 ? -5.124 10.744 21.543 1.00 93.06 95 THR A O 1
ATOM 725 N N . GLY A 1 96 ? -3.484 12.203 22.007 1.00 88.62 96 GLY A N 1
ATOM 726 C CA . GLY A 1 96 ? -2.605 11.219 22.648 1.00 88.62 96 GLY A CA 1
ATOM 727 C C . GLY A 1 96 ? -1.794 10.365 21.667 1.00 88.62 96 GLY A C 1
ATOM 728 O O . GLY A 1 96 ? -1.046 9.489 22.094 1.00 88.62 96 GLY A O 1
ATOM 729 N N . THR A 1 97 ? -1.890 10.633 20.363 1.00 87.38 97 THR A N 1
ATOM 730 C CA . THR A 1 97 ? -1.101 9.978 19.316 1.00 87.38 97 THR A CA 1
ATOM 731 C C . THR A 1 97 ? -0.440 11.013 18.398 1.00 87.38 97 THR A C 1
ATOM 733 O O . THR A 1 97 ? -0.766 12.196 18.422 1.00 87.38 97 THR A O 1
ATOM 736 N N . LEU A 1 98 ? 0.480 10.554 17.545 1.00 88.25 98 LEU A N 1
ATOM 737 C CA . LEU A 1 98 ? 1.006 11.324 16.409 1.00 88.25 98 LEU A CA 1
ATOM 738 C C . LEU A 1 98 ? 0.450 10.786 15.080 1.00 88.25 98 LEU A C 1
ATOM 740 O O . LEU A 1 98 ? 1.171 10.713 14.085 1.00 88.25 98 LEU A O 1
ATOM 744 N N . LYS A 1 99 ? -0.801 10.304 15.084 1.00 94.12 99 LYS A N 1
ATOM 745 C CA . LYS A 1 99 ? -1.445 9.684 13.922 1.00 94.12 99 LYS A CA 1
ATOM 746 C C . LYS A 1 99 ? -2.536 10.579 13.357 1.00 94.12 99 LYS A C 1
ATOM 748 O O . LYS A 1 99 ? -3.452 10.967 14.069 1.00 94.12 99 LYS A O 1
ATOM 753 N N . TYR A 1 100 ? -2.455 10.832 12.058 1.00 96.06 100 TYR A N 1
ATOM 754 C CA . TYR A 1 100 ? -3.437 11.570 11.261 1.00 96.06 100 TYR A CA 1
ATOM 755 C C . TYR A 1 100 ? -4.396 10.605 10.555 1.00 96.06 100 TYR A C 1
ATOM 757 O O . TYR A 1 100 ? -4.712 10.768 9.386 1.00 96.06 100 TYR A O 1
ATOM 765 N N . ILE A 1 101 ? -4.787 9.540 11.245 1.00 95.50 101 ILE A N 1
ATOM 766 C CA . ILE A 1 101 ? -5.724 8.509 10.797 1.00 95.50 101 ILE A CA 1
ATOM 767 C C . ILE A 1 101 ? -6.357 7.909 12.046 1.00 95.50 101 ILE A C 1
ATOM 769 O O . ILE A 1 101 ? -5.702 7.860 13.090 1.00 95.50 101 ILE A O 1
ATOM 773 N N . ASP A 1 102 ? -7.591 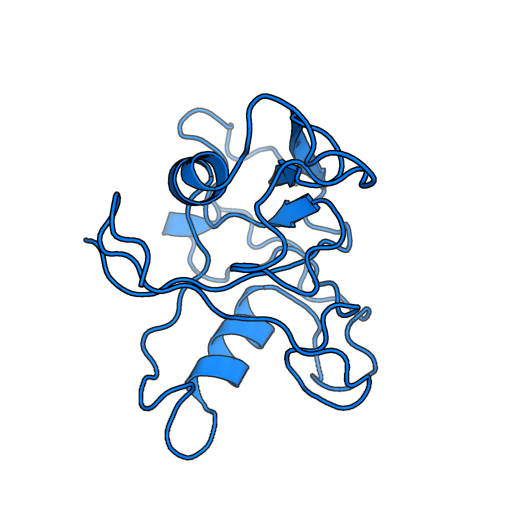7.431 11.943 1.00 94.62 102 ASP A N 1
ATOM 774 C CA . ASP A 1 102 ? -8.262 6.761 13.052 1.00 94.62 102 ASP A CA 1
ATOM 775 C C . ASP A 1 102 ? -7.608 5.385 13.339 1.00 94.62 102 ASP A C 1
ATOM 777 O O . ASP A 1 102 ? -7.681 4.479 12.496 1.00 94.62 102 ASP A O 1
ATOM 781 N N . PRO A 1 103 ? -6.934 5.204 14.493 1.00 93.25 103 PRO A N 1
ATOM 782 C CA . PRO A 1 103 ? -6.229 3.968 14.814 1.00 93.25 103 PRO A CA 1
ATOM 783 C C . PRO A 1 103 ? -7.167 2.807 15.163 1.00 93.25 103 PRO A C 1
ATOM 785 O O . PRO A 1 103 ? -6.719 1.662 15.083 1.00 93.25 103 PRO A O 1
ATOM 788 N N . ASP A 1 104 ? -8.433 3.070 15.503 1.00 93.25 104 ASP A N 1
ATOM 789 C CA . ASP A 1 104 ? -9.406 2.022 15.818 1.00 93.25 104 ASP A CA 1
ATOM 790 C C . ASP A 1 104 ? -9.852 1.305 14.535 1.00 93.25 104 ASP A C 1
ATOM 792 O O . ASP A 1 104 ? -9.994 0.080 14.511 1.00 93.25 104 ASP A O 1
ATOM 796 N N . TYR A 1 105 ? -9.986 2.045 13.429 1.00 94.06 105 TYR A N 1
ATOM 797 C CA . TYR A 1 105 ? -10.283 1.473 12.109 1.00 94.06 105 TYR A CA 1
ATOM 798 C C . TYR A 1 105 ? -9.034 1.034 11.342 1.00 94.06 105 TYR A C 1
ATOM 800 O O . TYR A 1 105 ? -9.083 0.069 10.572 1.00 94.06 105 TYR A O 1
ATOM 808 N N . PHE A 1 106 ? -7.908 1.724 11.538 1.00 95.56 106 PHE A N 1
ATOM 809 C CA . PHE A 1 106 ? -6.659 1.458 10.827 1.00 95.56 106 PHE A CA 1
ATOM 810 C C . PHE A 1 106 ? -5.503 1.170 11.788 1.00 95.56 106 PHE A C 1
ATOM 812 O O . PHE A 1 106 ? -4.472 1.864 11.747 1.00 95.56 106 PHE A O 1
ATOM 819 N N . PRO A 1 107 ? -5.609 0.104 12.605 1.00 94.44 107 PRO A N 1
ATOM 820 C CA . PRO A 1 107 ? -4.526 -0.286 13.485 1.00 94.44 107 PRO A CA 1
ATOM 821 C C . PRO A 1 107 ? -3.275 -0.625 12.668 1.00 94.44 107 PRO A C 1
ATOM 823 O O . PRO A 1 107 ? -3.327 -0.987 11.482 1.00 94.44 107 PRO A O 1
ATOM 826 N N . GLY A 1 108 ? -2.124 -0.440 13.310 1.00 92.25 108 GLY A N 1
ATOM 827 C CA . GLY A 1 108 ? -0.821 -0.664 12.694 1.00 92.25 108 GLY A CA 1
ATOM 828 C C . GLY A 1 108 ? -0.448 0.330 11.599 1.00 92.25 108 GLY A C 1
ATOM 829 O O . GLY A 1 108 ? 0.415 0.040 10.774 1.00 92.25 108 GLY A O 1
ATOM 830 N N . THR A 1 109 ? -1.077 1.508 11.566 1.00 94.94 109 THR A N 1
ATOM 831 C CA . THR A 1 109 ? -0.631 2.569 10.661 1.00 94.94 109 THR A CA 1
ATOM 832 C C . THR A 1 109 ? 0.649 3.222 11.180 1.00 94.94 109 THR A C 1
ATOM 834 O O . THR A 1 109 ? 0.655 3.861 12.235 1.00 94.94 109 THR A O 1
ATOM 837 N N . ILE A 1 110 ? 1.754 3.075 10.444 1.00 93.00 110 ILE A N 1
ATOM 838 C CA . ILE A 1 110 ? 3.061 3.574 10.891 1.00 93.00 110 ILE A CA 1
ATOM 839 C C . ILE A 1 110 ? 3.327 4.988 10.382 1.00 93.00 110 ILE A C 1
ATOM 841 O O . ILE A 1 110 ? 3.367 5.910 11.193 1.00 93.00 110 ILE A O 1
ATOM 845 N N . ASN A 1 111 ? 3.538 5.186 9.081 1.00 91.75 111 ASN A N 1
ATOM 846 C CA . ASN A 1 111 ? 3.906 6.507 8.570 1.00 91.75 111 ASN A CA 1
ATOM 847 C C . ASN A 1 111 ? 3.357 6.767 7.161 1.00 91.75 111 ASN A C 1
ATOM 849 O O . ASN A 1 111 ? 2.165 7.024 7.030 1.00 91.75 111 ASN A O 1
ATOM 853 N N . ASN A 1 112 ? 4.198 6.689 6.128 1.00 94.00 112 ASN A N 1
ATOM 854 C CA . ASN A 1 112 ? 3.847 7.054 4.756 1.00 94.00 112 ASN A CA 1
ATOM 855 C C . ASN A 1 112 ? 3.550 5.817 3.908 1.00 94.00 112 ASN A C 1
ATOM 857 O O . ASN A 1 112 ? 4.328 4.858 3.933 1.00 94.00 112 ASN A O 1
ATOM 861 N N . TYR A 1 113 ? 2.455 5.862 3.152 1.00 96.81 113 TYR A N 1
ATOM 862 C CA . TYR A 1 113 ? 1.943 4.734 2.379 1.00 96.81 113 TYR A CA 1
ATOM 863 C C . TYR A 1 113 ? 1.999 5.015 0.882 1.00 96.81 113 TYR A C 1
ATOM 865 O O . TYR A 1 113 ? 1.596 6.092 0.446 1.00 96.81 113 TYR A O 1
ATOM 873 N N . TRP A 1 114 ? 2.494 4.050 0.105 1.00 96.25 114 TRP A N 1
ATOM 874 C CA . TRP A 1 114 ? 2.532 4.134 -1.355 1.00 96.25 114 TRP A CA 1
ATOM 875 C C . TRP A 1 114 ? 1.136 4.199 -1.971 1.00 96.25 114 TRP A C 1
ATOM 877 O O . TRP A 1 114 ? 0.223 3.499 -1.532 1.00 96.25 114 TRP A O 1
ATOM 887 N N . SER A 1 115 ? 1.022 4.967 -3.054 1.00 93.50 115 SER A N 1
ATOM 888 C CA . SER A 1 115 ? -0.142 4.980 -3.942 1.00 93.50 115 SER A CA 1
ATOM 889 C C . SER A 1 115 ? 0.175 4.412 -5.336 1.00 93.50 115 SER A C 1
ATOM 891 O O . SER A 1 115 ? 1.340 4.269 -5.716 1.00 93.50 115 SER A O 1
ATOM 893 N N . LYS A 1 116 ? -0.871 4.075 -6.101 1.00 88.69 116 LYS A N 1
ATOM 894 C CA . LYS A 1 116 ? -0.824 3.451 -7.434 1.00 88.69 116 LYS A CA 1
ATOM 895 C C . LYS A 1 116 ? -0.236 4.341 -8.524 1.00 88.69 116 LYS A C 1
ATOM 897 O O . LYS A 1 116 ? 0.361 3.811 -9.452 1.00 88.69 116 LYS A O 1
ATOM 902 N N . ARG A 1 117 ? -0.412 5.661 -8.452 1.00 75.06 117 ARG A N 1
ATOM 903 C CA . ARG A 1 117 ? -0.076 6.566 -9.558 1.00 75.06 117 ARG A CA 1
ATOM 904 C C . ARG A 1 117 ? 0.937 7.640 -9.155 1.00 75.06 117 ARG A C 1
ATOM 906 O O . ARG A 1 117 ? 0.746 8.282 -8.122 1.00 75.06 117 ARG A O 1
ATOM 913 N N . PRO A 1 118 ? 1.937 7.942 -9.997 1.00 58.94 118 PRO A N 1
ATOM 914 C CA . PRO A 1 118 ? 2.448 9.302 -10.096 1.00 58.94 118 PRO A CA 1
ATOM 915 C C . PRO A 1 118 ? 1.326 10.175 -10.700 1.00 58.94 118 PRO A C 1
ATOM 917 O O . PRO A 1 118 ? 0.615 9.749 -11.607 1.00 58.94 118 PRO A O 1
ATOM 920 N N . GLU A 1 119 ? 1.059 11.346 -10.130 1.00 49.62 119 GLU A N 1
ATOM 921 C CA . GLU A 1 119 ? -0.059 12.215 -10.536 1.00 49.62 119 GLU A CA 1
ATOM 922 C C . GLU A 1 119 ? -0.043 12.523 -12.044 1.00 49.62 119 GLU A C 1
ATOM 924 O O . GLU A 1 119 ? 1.017 12.602 -12.662 1.00 49.62 119 GLU A O 1
ATOM 929 N N . ALA A 1 120 ? -1.222 12.706 -12.649 1.00 41.84 120 ALA A N 1
ATOM 930 C CA . ALA A 1 120 ? -1.335 13.142 -14.039 1.00 41.84 120 ALA A CA 1
ATOM 931 C C . ALA A 1 120 ? -0.643 14.506 -14.207 1.00 41.84 120 ALA A C 1
ATOM 933 O O . ALA A 1 120 ? -1.141 15.515 -13.719 1.00 41.84 120 ALA A O 1
ATOM 934 N N . GLY A 1 121 ? 0.514 14.520 -14.871 1.00 48.12 121 GLY A N 1
ATOM 935 C CA . GLY A 1 121 ? 1.378 15.700 -14.993 1.00 48.12 121 GLY A CA 1
ATOM 936 C C . GLY A 1 121 ? 2.775 15.511 -14.396 1.00 48.12 121 GLY A C 1
ATOM 937 O O . GLY A 1 121 ? 3.672 16.286 -14.719 1.00 48.12 121 GLY A O 1
ATOM 938 N N . ALA A 1 122 ? 2.997 14.451 -13.611 1.00 50.16 122 ALA A N 1
ATOM 939 C CA . ALA A 1 122 ? 4.334 13.949 -13.339 1.00 50.16 122 ALA A CA 1
ATOM 940 C C . ALA A 1 122 ? 4.886 13.408 -14.660 1.00 50.16 122 ALA A C 1
ATOM 942 O O . ALA A 1 122 ? 4.509 12.337 -15.138 1.00 50.16 122 ALA A O 1
ATOM 943 N N . VAL A 1 123 ? 5.709 14.231 -15.301 1.00 47.03 123 VAL A N 1
ATOM 944 C CA . VAL A 1 123 ? 6.569 13.848 -16.416 1.00 47.03 123 VAL A CA 1
ATOM 945 C C . VAL A 1 123 ? 7.117 12.442 -16.173 1.00 47.03 123 VAL A C 1
ATOM 947 O O . VAL A 1 123 ? 7.554 12.128 -15.066 1.00 47.03 123 VAL A O 1
ATOM 950 N N . ALA A 1 124 ? 7.135 11.619 -17.224 1.00 47.00 124 ALA A N 1
ATOM 951 C CA . ALA A 1 124 ? 7.706 10.266 -17.285 1.00 47.00 124 ALA A CA 1
ATOM 952 C C . ALA A 1 124 ? 9.193 10.169 -16.846 1.00 47.00 124 ALA A C 1
ATOM 954 O O . ALA A 1 124 ? 9.835 9.143 -17.034 1.00 47.00 124 ALA A O 1
ATOM 955 N N . SER A 1 125 ? 9.746 11.248 -16.286 1.00 54.47 125 SER A N 1
ATOM 956 C CA . SER A 1 125 ? 11.096 11.424 -15.779 1.00 54.47 125 SER A CA 1
ATOM 957 C C . SER A 1 125 ? 11.242 11.265 -14.264 1.00 54.47 125 SER A C 1
ATOM 959 O O . SER A 1 125 ? 12.376 11.313 -13.799 1.00 54.47 125 SER A O 1
ATOM 961 N N . SER A 1 126 ? 10.173 11.153 -13.462 1.00 64.62 126 SER A N 1
ATOM 962 C CA . SER A 1 126 ? 10.369 11.030 -12.011 1.00 64.62 126 SER A CA 1
ATOM 963 C C . SER A 1 126 ? 10.515 9.565 -11.605 1.00 64.62 126 SER A C 1
ATOM 965 O O . SER A 1 126 ? 9.539 8.808 -11.590 1.00 64.62 126 SER A O 1
ATOM 967 N N . ASP A 1 127 ? 11.716 9.188 -11.165 1.00 82.00 127 ASP A N 1
ATOM 968 C CA . ASP A 1 127 ? 12.010 7.996 -10.351 1.00 82.00 127 ASP A CA 1
ATOM 969 C C . ASP A 1 127 ? 11.310 8.039 -8.977 1.00 82.00 127 ASP A C 1
ATOM 971 O O . ASP A 1 127 ? 11.793 7.493 -7.990 1.00 82.00 127 ASP A O 1
ATOM 975 N N . GLU A 1 128 ? 10.153 8.690 -8.894 1.00 87.38 128 GLU A N 1
ATOM 976 C CA . GLU A 1 128 ? 9.390 8.979 -7.696 1.00 87.38 128 GLU A CA 1
ATOM 977 C C . GLU A 1 128 ? 7.932 8.553 -7.875 1.00 87.38 128 GLU A C 1
ATOM 979 O O . GLU A 1 128 ? 7.392 8.510 -8.984 1.00 87.38 128 GLU A O 1
ATOM 984 N N . ALA A 1 129 ? 7.289 8.227 -6.762 1.00 89.19 129 ALA A N 1
ATOM 985 C CA . ALA A 1 129 ? 5.864 7.947 -6.680 1.00 89.19 129 ALA A CA 1
ATOM 986 C C . ALA A 1 129 ? 5.250 8.689 -5.487 1.00 89.19 129 ALA A C 1
ATOM 988 O O . ALA A 1 129 ? 5.949 9.108 -4.561 1.00 89.19 129 ALA A O 1
ATOM 989 N N . TRP A 1 130 ? 3.928 8.860 -5.496 1.00 91.31 130 TRP A N 1
ATOM 990 C CA . TRP A 1 130 ? 3.229 9.530 -4.404 1.00 91.31 130 TRP A CA 1
ATOM 991 C C . TRP A 1 130 ? 3.115 8.644 -3.170 1.00 91.31 130 TRP A C 1
ATOM 993 O O . TRP A 1 130 ? 2.688 7.485 -3.249 1.00 91.31 130 TRP A O 1
ATOM 1003 N N . THR A 1 131 ? 3.407 9.249 -2.021 1.00 93.12 131 THR A N 1
ATOM 1004 C CA . THR A 1 131 ? 3.093 8.704 -0.702 1.00 93.12 131 THR A CA 1
ATOM 1005 C C . THR A 1 131 ? 2.122 9.601 0.051 1.00 93.12 131 THR A C 1
ATOM 1007 O O . THR A 1 131 ? 2.165 10.827 -0.075 1.00 93.12 131 THR A O 1
ATOM 1010 N N . VAL A 1 132 ? 1.262 8.976 0.852 1.00 95.06 132 VAL A N 1
ATOM 1011 C CA . VAL A 1 132 ? 0.328 9.655 1.758 1.00 95.06 132 VAL A CA 1
ATOM 1012 C C . VAL A 1 132 ? 0.785 9.432 3.193 1.00 95.06 132 VAL A C 1
ATOM 1014 O O . VAL A 1 132 ? 0.981 8.287 3.611 1.00 95.06 132 VAL A O 1
ATOM 1017 N N . GLY A 1 133 ? 1.001 10.520 3.930 1.00 95.00 133 GLY A N 1
ATOM 1018 C CA . GLY A 1 133 ? 1.486 10.479 5.304 1.00 95.00 133 GLY A CA 1
ATOM 1019 C C . GLY A 1 133 ? 0.371 10.307 6.327 1.00 95.00 133 GLY A C 1
ATOM 1020 O O . GLY A 1 133 ? -0.641 10.993 6.277 1.00 95.00 133 GLY A O 1
ATOM 1021 N N . PHE A 1 134 ? 0.570 9.417 7.296 1.00 95.44 134 PHE A N 1
ATOM 1022 C CA . PHE A 1 134 ? -0.301 9.303 8.472 1.00 95.44 134 PHE A CA 1
ATOM 1023 C C . PHE A 1 134 ? 0.445 9.554 9.787 1.00 95.44 134 PHE A C 1
ATOM 1025 O O . PHE A 1 134 ? -0.183 9.621 10.837 1.00 95.44 134 PHE A O 1
ATOM 1032 N N . GLY A 1 135 ? 1.776 9.709 9.753 1.00 91.19 135 GLY A N 1
ATOM 1033 C CA . GLY A 1 135 ? 2.558 10.276 10.864 1.00 91.19 135 GLY A CA 1
ATOM 1034 C C . GLY A 1 135 ? 2.691 11.803 10.790 1.00 91.19 135 GLY A C 1
ATOM 1035 O O . GLY A 1 135 ? 3.054 12.452 11.764 1.00 91.19 135 GLY A O 1
ATOM 1036 N N . THR A 1 136 ? 2.388 12.373 9.623 1.00 85.38 136 THR A N 1
ATOM 1037 C CA . THR A 1 136 ? 2.310 13.813 9.347 1.00 85.38 136 THR A CA 1
ATOM 1038 C C . THR A 1 136 ? 1.185 14.033 8.335 1.00 85.38 136 THR A C 1
ATOM 1040 O O . THR A 1 136 ? 1.007 13.150 7.495 1.00 85.38 136 THR A O 1
ATOM 1043 N N . PRO A 1 137 ? 0.485 15.180 8.321 1.00 81.31 137 PRO A N 1
ATOM 1044 C CA . PRO A 1 137 ? -0.634 15.435 7.411 1.00 81.31 137 PRO A CA 1
ATOM 1045 C C . PRO A 1 137 ? -0.139 15.899 6.030 1.00 81.31 137 PRO A C 1
ATOM 1047 O O . PRO A 1 137 ? -0.654 16.851 5.451 1.00 81.31 137 PRO A O 1
ATOM 1050 N N . ARG A 1 138 ? 0.960 15.316 5.537 1.00 86.94 138 ARG A N 1
ATOM 1051 C CA . ARG A 1 138 ? 1.630 15.742 4.303 1.00 86.94 138 ARG A CA 1
ATOM 1052 C C . ARG A 1 138 ? 1.719 14.586 3.321 1.00 86.94 138 ARG A C 1
ATOM 1054 O O . ARG A 1 138 ? 2.122 13.482 3.681 1.00 86.94 138 ARG A O 1
ATOM 1061 N N . ASN A 1 139 ? 1.412 14.893 2.068 1.00 90.19 139 ASN A N 1
ATOM 1062 C CA . ASN A 1 139 ? 1.646 14.024 0.924 1.00 90.19 139 ASN A CA 1
ATOM 1063 C C . ASN A 1 139 ? 2.898 14.514 0.205 1.00 90.19 139 ASN A C 1
ATOM 1065 O O . ASN A 1 139 ? 3.117 15.721 0.096 1.00 90.19 139 ASN A O 1
ATOM 1069 N N . PHE A 1 140 ? 3.723 13.596 -0.279 1.00 86.81 140 PHE A N 1
ATOM 1070 C CA . PHE A 1 140 ? 4.941 13.952 -0.998 1.00 86.81 140 PHE A CA 1
ATOM 1071 C C . PHE A 1 140 ? 5.348 12.856 -1.977 1.00 86.81 140 PHE A C 1
ATOM 1073 O O . PHE A 1 140 ? 4.999 11.679 -1.812 1.00 86.81 140 PHE A O 1
ATOM 1080 N N . LEU A 1 141 ? 6.112 13.267 -2.984 1.00 89.19 141 LEU A N 1
ATOM 1081 C CA . LEU A 1 141 ? 6.826 12.373 -3.879 1.00 89.19 141 LEU A CA 1
ATOM 1082 C C . LEU A 1 141 ? 8.025 11.775 -3.144 1.00 89.19 141 LEU A C 1
ATOM 1084 O O . LEU A 1 141 ? 8.740 12.469 -2.422 1.00 89.19 141 LEU A O 1
ATOM 1088 N N . ALA A 1 142 ? 8.213 10.471 -3.292 1.00 90.31 142 ALA A N 1
ATOM 1089 C CA . ALA A 1 142 ? 9.359 9.764 -2.748 1.00 90.31 142 ALA A CA 1
ATOM 1090 C C . ALA A 1 142 ? 9.987 8.883 -3.831 1.00 90.31 142 ALA 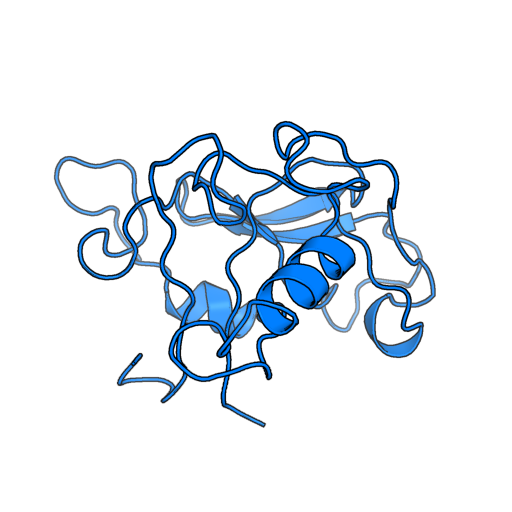A C 1
ATOM 1092 O O . ALA A 1 142 ? 9.239 8.328 -4.641 1.00 90.31 142 ALA A O 1
ATOM 1093 N N . PRO A 1 143 ? 11.318 8.674 -3.808 1.00 91.88 143 PRO A N 1
ATOM 1094 C CA . PRO A 1 143 ? 11.985 7.788 -4.752 1.00 91.88 143 PRO A CA 1
ATOM 1095 C C . PRO A 1 143 ? 11.358 6.394 -4.753 1.00 91.88 143 PRO A C 1
ATOM 1097 O O . PRO A 1 143 ? 11.131 5.821 -3.687 1.00 91.88 143 PRO A O 1
ATOM 1100 N N . LYS A 1 144 ? 11.121 5.810 -5.929 1.00 91.44 144 LYS A N 1
ATOM 1101 C CA . LYS A 1 144 ? 10.560 4.459 -6.096 1.00 91.44 144 LYS A CA 1
ATOM 1102 C C . LYS A 1 144 ? 11.445 3.380 -5.447 1.00 91.44 144 LYS A C 1
ATOM 1104 O O . LYS A 1 144 ? 10.951 2.319 -5.081 1.00 91.44 144 LYS A O 1
ATOM 1109 N N . THR A 1 145 ? 12.733 3.669 -5.243 1.00 93.81 145 THR A N 1
ATOM 1110 C CA . THR A 1 145 ? 13.703 2.843 -4.499 1.00 93.81 145 THR A CA 1
ATOM 1111 C C . THR A 1 145 ? 13.565 2.935 -2.976 1.00 93.81 145 THR A C 1
ATOM 1113 O O . THR A 1 145 ? 14.160 2.136 -2.255 1.00 93.81 145 THR A O 1
ATOM 1116 N N . ALA A 1 146 ? 12.801 3.894 -2.448 1.00 95.00 146 ALA A N 1
ATOM 1117 C CA . ALA A 1 146 ? 12.608 4.036 -1.014 1.00 95.00 146 ALA A CA 1
ATOM 1118 C C . ALA A 1 146 ? 11.686 2.934 -0.474 1.00 95.00 146 ALA A C 1
ATOM 1120 O O . ALA A 1 146 ? 10.662 2.604 -1.066 1.00 95.00 146 ALA A O 1
ATOM 1121 N N . ALA A 1 147 ? 11.994 2.415 0.712 1.00 96.25 147 ALA A N 1
ATOM 1122 C CA . ALA A 1 147 ? 11.068 1.548 1.426 1.00 96.25 147 ALA A CA 1
ATOM 1123 C C . ALA A 1 147 ? 9.950 2.395 2.063 1.00 96.25 147 ALA A C 1
ATOM 1125 O O . ALA A 1 147 ? 10.216 3.306 2.862 1.00 96.25 147 ALA A O 1
ATOM 1126 N N . ARG A 1 148 ? 8.691 2.118 1.705 1.00 96.69 148 ARG A N 1
ATOM 1127 C CA . ARG A 1 148 ? 7.496 2.719 2.328 1.00 96.69 148 ARG A CA 1
ATOM 1128 C C . ARG A 1 148 ? 6.437 1.664 2.607 1.00 96.69 148 ARG A C 1
ATOM 1130 O O . ARG A 1 148 ? 6.486 0.555 2.081 1.00 96.69 148 ARG A O 1
ATOM 1137 N N . PHE A 1 149 ? 5.479 2.013 3.456 1.00 97.75 149 PHE A N 1
ATOM 1138 C CA . PHE A 1 149 ? 4.400 1.107 3.818 1.00 97.75 149 PHE A CA 1
ATOM 1139 C C . PHE A 1 149 ? 3.400 0.979 2.666 1.00 97.75 149 PHE A C 1
ATOM 1141 O O . PHE A 1 149 ? 3.290 1.848 1.803 1.00 97.75 149 PHE A O 1
ATOM 1148 N N . VAL A 1 150 ? 2.655 -0.118 2.647 1.00 97.56 150 VAL A N 1
ATOM 1149 C CA . VAL A 1 150 ? 1.604 -0.373 1.656 1.00 97.56 150 VAL A CA 1
ATOM 1150 C C . VAL A 1 150 ? 0.350 -0.783 2.399 1.00 97.56 150 VAL A C 1
ATOM 1152 O O . VAL A 1 150 ? 0.454 -1.537 3.355 1.00 97.56 150 VAL A O 1
ATOM 1155 N N . ARG A 1 151 ? -0.824 -0.314 1.979 1.00 97.69 151 ARG A N 1
ATOM 1156 C CA . ARG A 1 151 ? -2.131 -0.796 2.439 1.00 97.69 151 ARG A CA 1
ATOM 1157 C C . ARG A 1 151 ? -2.992 -0.971 1.205 1.00 97.69 151 ARG A C 1
ATOM 1159 O O . ARG A 1 151 ? -3.112 -0.029 0.428 1.00 97.69 151 ARG A O 1
ATOM 1166 N N . LEU A 1 152 ? -3.531 -2.166 1.004 1.00 98.00 152 LEU A N 1
ATOM 1167 C CA . LEU A 1 152 ? -4.350 -2.437 -0.170 1.00 98.00 152 LEU A CA 1
ATOM 1168 C C . LEU A 1 152 ? -5.795 -1.987 0.042 1.00 98.00 152 LEU A C 1
ATOM 1170 O O . LEU A 1 152 ? -6.286 -1.871 1.169 1.00 98.00 152 LEU A O 1
ATOM 1174 N N . VAL A 1 153 ? -6.475 -1.754 -1.072 1.00 97.69 153 VAL A N 1
ATOM 1175 C CA . VAL A 1 153 ? -7.891 -1.405 -1.128 1.00 97.69 153 VAL A CA 1
ATOM 1176 C C . VAL A 1 153 ? -8.586 -2.280 -2.165 1.00 97.69 153 VAL A C 1
ATOM 1178 O O . VAL A 1 153 ? -7.950 -2.781 -3.093 1.00 97.69 153 VAL A O 1
ATOM 1181 N N . ARG A 1 154 ? -9.893 -2.469 -2.013 1.00 95.94 154 ARG A N 1
ATOM 1182 C CA . ARG A 1 154 ? -10.756 -3.111 -3.007 1.00 95.94 154 ARG A CA 1
ATOM 1183 C C . ARG A 1 154 ? -12.109 -2.404 -3.102 1.00 95.94 154 ARG A C 1
ATOM 1185 O O . ARG A 1 154 ? -12.537 -1.729 -2.160 1.00 95.94 154 ARG A O 1
ATOM 1192 N N . GLY A 1 155 ? -12.790 -2.611 -4.227 1.00 89.19 155 GLY A N 1
ATOM 1193 C CA . GLY A 1 155 ? -13.993 -1.868 -4.609 1.00 89.19 155 GLY A CA 1
ATOM 1194 C C . GLY A 1 155 ? -13.679 -0.539 -5.308 1.00 89.19 155 GLY A C 1
ATOM 1195 O O . GLY A 1 155 ? -12.513 -0.185 -5.505 1.00 89.19 155 GLY A O 1
ATOM 1196 N N . GLY A 1 156 ? -14.735 0.187 -5.686 1.00 72.38 156 GLY A N 1
ATOM 1197 C CA . GLY A 1 156 ? -14.630 1.361 -6.565 1.00 72.38 156 GLY A CA 1
ATOM 1198 C C . GLY A 1 156 ? -14.430 0.979 -8.045 1.00 72.38 156 GLY A C 1
ATOM 1199 O O . GLY A 1 156 ? -14.267 -0.207 -8.332 1.00 72.38 156 GLY A O 1
ATOM 1200 N N . PRO A 1 157 ? -14.527 1.947 -8.975 1.00 49.47 157 PRO A N 1
ATOM 1201 C CA . PRO A 1 157 ? -14.339 1.727 -10.413 1.00 49.47 157 PRO A CA 1
ATOM 1202 C C . PRO A 1 157 ? -12.892 1.398 -10.811 1.00 49.47 157 PRO A C 1
ATOM 1204 O O . PRO A 1 157 ? -11.955 1.757 -10.060 1.00 49.47 157 PRO A O 1
#